Protein AF-A0A086ZH19-F1 (afdb_monomer_lite)

Structure (mmCIF, N/CA/C/O backbone):
data_AF-A0A086ZH19-F1
#
_entry.id   AF-A0A086ZH19-F1
#
loop_
_atom_site.group_PDB
_atom_site.id
_atom_site.type_symbol
_atom_site.label_atom_id
_atom_site.label_alt_id
_atom_site.label_comp_id
_atom_site.label_asym_id
_atom_site.label_entity_id
_atom_site.label_seq_id
_atom_site.pdbx_PDB_ins_code
_atom_site.Cartn_x
_atom_site.Cartn_y
_atom_site.Cartn_z
_atom_site.occupancy
_atom_site.B_iso_or_equiv
_atom_site.auth_seq_id
_atom_site.auth_comp_id
_atom_site.auth_asym_id
_atom_site.auth_atom_id
_atom_site.pdbx_PDB_model_num
ATOM 1 N N . MET A 1 1 ? -69.426 36.524 27.819 1.00 44.91 1 MET A N 1
ATOM 2 C CA . MET A 1 1 ? -69.058 35.151 28.207 1.00 44.91 1 MET A CA 1
ATOM 3 C C . MET A 1 1 ? -67.706 34.870 27.596 1.00 44.91 1 MET A C 1
ATOM 5 O O . MET A 1 1 ? -67.553 35.064 26.399 1.00 44.91 1 MET A O 1
ATOM 9 N N . ALA A 1 2 ? -66.722 34.612 28.449 1.00 39.16 2 ALA A N 1
ATOM 10 C CA . ALA A 1 2 ? -65.370 34.262 28.057 1.00 39.16 2 ALA A CA 1
ATOM 11 C C . ALA A 1 2 ? -65.294 32.741 27.938 1.00 39.16 2 ALA A C 1
ATOM 13 O O . ALA A 1 2 ? -65.734 32.064 28.863 1.00 39.16 2 ALA A O 1
ATOM 14 N N . ASP A 1 3 ? -64.690 32.244 26.866 1.00 53.06 3 ASP A N 1
ATOM 15 C CA . ASP A 1 3 ? -64.219 30.868 26.791 1.00 53.06 3 ASP A CA 1
ATOM 16 C C . ASP A 1 3 ? -62.721 30.917 26.497 1.00 53.06 3 ASP A C 1
ATOM 18 O O . ASP A 1 3 ? -62.257 31.438 25.482 1.00 53.06 3 ASP A O 1
ATOM 22 N N . ASN A 1 4 ? -61.976 30.476 27.500 1.00 40.59 4 ASN A N 1
ATOM 23 C CA . ASN A 1 4 ? -60.530 30.444 27.584 1.00 40.59 4 ASN A CA 1
ATOM 24 C C . ASN A 1 4 ? -60.081 28.995 27.323 1.00 40.59 4 ASN A C 1
ATOM 26 O O . ASN A 1 4 ? -60.776 28.077 27.741 1.00 40.59 4 ASN A O 1
ATOM 30 N N . VAL A 1 5 ? -58.884 28.848 26.740 1.00 49.16 5 VAL A N 1
ATOM 31 C CA . VAL A 1 5 ? -57.960 27.687 26.768 1.00 49.16 5 VAL A CA 1
ATOM 32 C C . VAL A 1 5 ? -58.397 26.345 26.143 1.00 49.16 5 VAL A C 1
ATOM 34 O O . VAL A 1 5 ? -59.319 25.690 26.594 1.00 49.16 5 VAL A O 1
ATOM 37 N N . GLU A 1 6 ? -57.636 25.852 25.156 1.00 51.56 6 GLU A N 1
ATOM 38 C CA . GLU A 1 6 ? -56.500 24.948 25.416 1.00 51.56 6 GLU A CA 1
ATOM 39 C C . GLU A 1 6 ? -55.657 24.683 24.153 1.00 51.56 6 GLU A C 1
ATOM 41 O O . GLU A 1 6 ? -56.144 24.440 23.049 1.00 51.56 6 GLU A O 1
ATOM 46 N N . PHE A 1 7 ? -54.345 24.765 24.358 1.00 49.81 7 PHE A N 1
ATOM 47 C CA . PHE A 1 7 ? -53.267 24.458 23.428 1.00 49.81 7 PHE A CA 1
ATOM 48 C C . PHE A 1 7 ? -53.229 22.939 23.191 1.00 49.81 7 PHE A C 1
ATOM 50 O O . PHE A 1 7 ? -53.078 22.173 24.138 1.00 49.81 7 PHE A O 1
ATOM 57 N N . SER A 1 8 ? -53.289 22.482 21.941 1.00 47.84 8 SER A N 1
ATOM 58 C CA . SER A 1 8 ? -52.924 21.100 21.600 1.00 47.84 8 SER A CA 1
ATOM 59 C C . SER A 1 8 ? -51.867 21.104 20.509 1.00 47.84 8 SER A C 1
ATOM 61 O O . SER A 1 8 ? -52.124 20.980 19.312 1.00 47.84 8 SER A O 1
ATOM 63 N N . GLN A 1 9 ? -50.638 21.282 20.979 1.00 52.69 9 GLN A N 1
ATOM 64 C CA . GLN A 1 9 ? -49.412 21.004 20.258 1.00 52.69 9 GLN A CA 1
ATOM 65 C C . GLN A 1 9 ? -49.382 19.500 19.949 1.00 52.69 9 GLN A C 1
ATOM 67 O O . GLN A 1 9 ? -49.108 18.674 20.818 1.00 52.69 9 GLN A O 1
ATOM 72 N N . LYS A 1 10 ? -49.698 19.119 18.707 1.00 50.66 10 LYS A N 1
ATOM 73 C CA . LYS A 1 10 ? -49.431 17.761 18.220 1.00 50.66 10 LYS A CA 1
ATOM 74 C C . LYS A 1 10 ? -47.917 17.587 18.123 1.00 50.66 10 LYS A C 1
ATOM 76 O O . LYS A 1 10 ? -47.289 18.062 17.182 1.00 50.66 10 LYS A O 1
ATOM 81 N N . ALA A 1 11 ? -47.351 16.915 19.119 1.00 47.34 11 ALA A N 1
ATOM 82 C CA . ALA A 1 11 ? -46.015 16.351 19.062 1.00 47.34 11 ALA A CA 1
ATOM 83 C C . ALA A 1 11 ? -45.901 15.443 17.826 1.00 47.34 11 ALA A C 1
ATOM 85 O O . ALA A 1 11 ? -46.639 14.466 17.687 1.00 47.34 11 ALA A O 1
ATOM 86 N N . GLN A 1 12 ? -44.994 15.787 16.914 1.00 59.56 12 GLN A N 1
ATOM 87 C CA . GLN A 1 12 ? -44.516 14.865 15.891 1.00 59.56 12 GLN A CA 1
ATOM 88 C C . GLN A 1 12 ? -43.500 13.915 16.539 1.00 59.56 12 GLN A C 1
ATOM 90 O O . GLN A 1 12 ? -42.652 14.372 17.310 1.00 59.56 12 GLN A O 1
ATOM 95 N N . PRO A 1 13 ? -43.588 12.601 16.277 1.00 46.41 13 PRO A N 1
ATOM 96 C CA . PRO A 1 13 ? -42.685 11.636 16.875 1.00 46.41 13 PRO A CA 1
ATOM 97 C C . PRO A 1 13 ? -41.267 11.833 16.342 1.00 46.41 13 PRO A C 1
ATOM 99 O O . PRO A 1 13 ? -41.057 12.073 15.154 1.00 46.41 13 PRO A O 1
ATOM 102 N N . ALA A 1 14 ? -40.305 11.687 17.251 1.00 57.81 14 ALA A N 1
ATOM 103 C CA . ALA A 1 14 ? -38.893 11.539 16.961 1.00 57.81 14 ALA A CA 1
ATOM 104 C C . ALA A 1 14 ? -38.679 10.362 15.996 1.00 57.81 14 ALA A C 1
ATOM 106 O O . ALA A 1 14 ? -38.540 9.209 16.406 1.00 57.81 14 ALA A O 1
ATOM 107 N N . SER A 1 15 ? -38.645 10.649 14.698 1.00 59.12 15 SER A N 1
ATOM 108 C CA . SER A 1 15 ? -37.995 9.787 13.723 1.00 59.12 15 SER A CA 1
ATOM 109 C C . SER A 1 15 ? -36.499 9.874 13.992 1.00 59.12 15 SER A C 1
ATOM 111 O O . SER A 1 15 ? -35.836 10.828 13.591 1.00 59.12 15 SER A O 1
ATOM 113 N N . ALA A 1 16 ? -36.043 8.908 14.789 1.00 54.09 16 ALA A N 1
ATOM 114 C CA . ALA A 1 16 ? -34.686 8.415 14.925 1.00 54.09 16 ALA A CA 1
ATOM 115 C C . ALA A 1 16 ? -33.666 9.129 14.026 1.00 54.09 16 ALA A C 1
ATOM 117 O O . ALA A 1 16 ? -33.623 8.915 12.813 1.00 54.09 16 ALA A O 1
ATOM 118 N N . GLN A 1 17 ? -32.791 9.918 14.652 1.00 53.06 17 GLN A N 1
ATOM 119 C CA . GLN A 1 17 ? -31.447 10.110 14.128 1.00 53.06 17 GLN A CA 1
ATOM 120 C C . GLN A 1 17 ? -30.819 8.717 14.040 1.00 53.06 17 GLN A C 1
ATOM 122 O O . GLN A 1 17 ? -30.304 8.186 15.022 1.00 53.06 17 GLN A O 1
ATOM 127 N N . ALA A 1 18 ? -30.918 8.091 12.868 1.00 47.66 18 ALA A N 1
ATOM 128 C CA . ALA A 1 18 ? -29.972 7.068 12.481 1.00 47.66 18 ALA A CA 1
ATOM 129 C C . ALA A 1 18 ? -28.615 7.768 12.504 1.00 47.66 18 ALA A C 1
ATOM 131 O O . ALA A 1 18 ? -28.337 8.612 11.652 1.00 47.66 18 ALA A O 1
ATOM 132 N N . GLY A 1 19 ? -27.836 7.508 13.556 1.00 41.09 19 GLY A N 1
ATOM 133 C CA . GLY A 1 19 ? -26.476 7.997 13.657 1.00 41.09 19 GLY A CA 1
ATOM 134 C C . GLY A 1 19 ? -25.767 7.661 12.356 1.00 41.09 19 GLY A C 1
ATOM 135 O O . GLY A 1 19 ? -25.677 6.494 11.974 1.00 41.09 19 GLY A O 1
ATOM 136 N N . SER A 1 20 ? -25.305 8.689 11.654 1.00 47.56 20 SER A N 1
ATOM 137 C CA . SER A 1 20 ? -24.277 8.530 10.645 1.00 47.56 20 SER A CA 1
ATOM 138 C C . SER A 1 20 ? -23.116 7.832 11.345 1.00 47.56 20 SER A C 1
ATOM 140 O O . SER A 1 20 ? -22.430 8.455 12.153 1.00 47.56 20 SER A O 1
ATOM 142 N N . ALA A 1 21 ? -22.936 6.531 11.119 1.00 48.62 21 ALA A N 1
ATOM 143 C CA . ALA A 1 21 ? -21.685 5.871 11.449 1.00 48.62 21 ALA A CA 1
ATOM 144 C C . ALA A 1 21 ? -20.634 6.575 10.591 1.00 48.62 21 ALA A C 1
ATOM 146 O O . ALA A 1 21 ? -20.546 6.332 9.389 1.00 48.62 21 ALA A O 1
ATOM 147 N N . SER A 1 22 ? -19.974 7.572 11.173 1.00 45.41 22 SER A N 1
ATOM 148 C CA . SER A 1 22 ? -19.115 8.484 10.445 1.00 45.41 22 SER A CA 1
ATOM 149 C C . SER A 1 22 ? -18.034 7.667 9.750 1.00 45.41 22 SER A C 1
ATOM 151 O O . SER A 1 22 ? -17.259 6.962 10.396 1.00 45.41 22 SER A O 1
ATOM 153 N N . SER A 1 23 ? -17.964 7.783 8.427 1.00 54.50 23 SER A N 1
ATOM 154 C CA . SER A 1 23 ? -16.869 7.271 7.598 1.00 54.50 23 SER A CA 1
ATOM 155 C C . SER A 1 23 ? -15.484 7.788 8.038 1.00 54.50 23 SER A C 1
ATOM 157 O O . SER A 1 23 ? -14.476 7.331 7.518 1.00 54.50 23 SER A O 1
ATOM 159 N N . ASP A 1 24 ? -15.443 8.715 9.001 1.00 61.12 24 ASP A N 1
ATOM 160 C CA . ASP A 1 24 ? -14.282 9.270 9.711 1.00 61.12 24 ASP A CA 1
ATOM 161 C C . ASP A 1 24 ? -13.335 8.227 10.320 1.00 61.12 24 ASP A C 1
ATOM 163 O O . ASP A 1 24 ? -12.164 8.515 10.539 1.00 61.12 24 ASP A O 1
ATOM 167 N N . GLY A 1 25 ? -13.824 7.018 10.614 1.00 83.94 25 GLY A N 1
ATOM 168 C CA . GLY A 1 25 ? -13.033 5.970 11.268 1.00 83.94 25 GLY A CA 1
ATOM 169 C C . GLY A 1 25 ? -12.429 4.922 10.334 1.00 83.94 25 GLY A C 1
ATOM 170 O O . GLY A 1 25 ? -11.887 3.936 10.830 1.00 83.94 25 GLY A O 1
ATOM 171 N N . LEU A 1 26 ? -12.567 5.062 9.012 1.00 94.31 26 LEU A N 1
ATOM 172 C CA . LEU A 1 26 ? -12.151 4.042 8.045 1.00 94.31 26 LEU A CA 1
ATOM 173 C C . LEU A 1 26 ? -11.357 4.643 6.893 1.00 94.31 26 LEU A C 1
ATOM 175 O O . LEU A 1 26 ? -11.618 5.756 6.450 1.00 94.31 26 LEU A O 1
ATOM 179 N N . LEU A 1 27 ? -10.436 3.848 6.362 1.00 97.00 27 LEU A N 1
ATOM 180 C CA . LEU A 1 27 ? -9.667 4.173 5.173 1.00 97.00 27 LEU A CA 1
ATOM 181 C C . LEU A 1 27 ? -10.359 3.640 3.921 1.00 97.00 27 LEU A C 1
ATOM 183 O O . LEU A 1 27 ? -10.833 2.504 3.901 1.00 97.00 27 LEU A O 1
ATOM 187 N N . ASP A 1 28 ? -10.381 4.443 2.866 1.00 97.56 28 ASP A N 1
ATOM 188 C CA . ASP A 1 28 ? -10.620 4.012 1.493 1.00 97.56 28 ASP A CA 1
ATOM 189 C C . ASP A 1 28 ? -9.267 3.748 0.838 1.00 97.56 28 ASP A C 1
ATOM 191 O O . ASP A 1 28 ? -8.514 4.682 0.573 1.00 97.56 28 ASP A O 1
ATOM 195 N N . VAL A 1 29 ? -8.911 2.482 0.663 1.00 98.19 29 VAL A N 1
ATOM 196 C CA . VAL A 1 29 ? -7.563 2.105 0.246 1.00 98.19 29 VAL A CA 1
ATOM 197 C C . VAL A 1 29 ? -7.611 1.513 -1.156 1.00 98.19 29 VAL A C 1
ATOM 199 O O . VAL A 1 29 ? -8.381 0.592 -1.429 1.00 98.19 29 VAL A O 1
ATOM 202 N N . ASN A 1 30 ? -6.761 2.036 -2.031 1.00 98.00 30 ASN A N 1
ATOM 203 C CA . ASN A 1 30 ? -6.574 1.577 -3.397 1.00 98.00 30 ASN A CA 1
ATOM 204 C C . ASN A 1 30 ? -5.103 1.220 -3.619 1.00 98.00 30 ASN A C 1
ATOM 206 O O . ASN A 1 30 ? -4.227 2.061 -3.424 1.00 98.00 30 ASN A O 1
ATOM 210 N N . VAL A 1 31 ? -4.833 -0.012 -4.033 1.00 97.94 31 VAL A N 1
ATOM 211 C CA . VAL A 1 31 ? -3.497 -0.498 -4.376 1.00 97.94 31 VAL A CA 1
ATOM 212 C C . VAL A 1 31 ? -3.479 -0.856 -5.853 1.00 97.94 31 VAL A C 1
ATOM 214 O O . VAL A 1 31 ? -4.224 -1.730 -6.305 1.00 97.94 31 VAL A O 1
ATOM 217 N N . VAL A 1 32 ? -2.610 -0.193 -6.605 1.00 97.94 32 VAL A N 1
ATOM 218 C CA . VAL A 1 32 ? -2.486 -0.347 -8.054 1.00 97.94 32 VAL A CA 1
ATOM 219 C C . VAL A 1 32 ? -1.035 -0.596 -8.438 1.00 97.94 32 VAL A C 1
ATOM 221 O O . VAL A 1 32 ? -0.128 0.048 -7.914 1.00 97.94 32 VAL A O 1
ATOM 224 N N . ALA A 1 33 ? -0.828 -1.536 -9.352 1.00 97.81 33 ALA A N 1
ATOM 225 C CA . ALA A 1 33 ? 0.423 -1.699 -10.073 1.00 97.81 33 ALA A CA 1
ATOM 226 C C . ALA A 1 33 ? 0.317 -1.024 -11.451 1.00 97.81 33 ALA A C 1
ATOM 228 O O . ALA A 1 33 ? -0.788 -0.725 -11.918 1.00 97.81 33 ALA A O 1
ATOM 229 N N . ALA A 1 34 ? 1.451 -0.797 -12.113 1.00 96.12 34 ALA A N 1
ATOM 230 C CA . ALA A 1 34 ? 1.489 -0.168 -13.433 1.00 96.12 34 ALA A CA 1
ATOM 231 C C . ALA A 1 34 ? 0.711 -0.960 -14.504 1.00 96.12 34 ALA A C 1
ATOM 233 O O . ALA A 1 34 ? 0.179 -0.377 -15.449 1.00 96.12 34 ALA A O 1
ATOM 234 N N . ASP A 1 35 ? 0.629 -2.282 -14.357 1.00 95.75 35 ASP A N 1
ATOM 235 C CA . ASP A 1 35 ? -0.038 -3.191 -15.289 1.00 95.75 35 ASP A CA 1
ATOM 236 C C . ASP A 1 35 ? -1.502 -3.489 -14.923 1.00 95.75 35 ASP A C 1
ATOM 238 O O . ASP A 1 35 ? -2.312 -3.762 -15.813 1.00 95.75 35 ASP A O 1
ATOM 242 N N . ARG A 1 36 ? -1.861 -3.457 -13.631 1.00 96.31 36 ARG A N 1
ATOM 243 C CA . ARG A 1 36 ? -3.205 -3.816 -13.148 1.00 96.31 36 ARG A CA 1
ATOM 244 C C . ARG A 1 36 ? -3.530 -3.262 -11.753 1.00 96.31 36 ARG A C 1
ATOM 246 O O . ARG A 1 36 ? -2.636 -3.085 -10.926 1.00 96.31 36 ARG A O 1
ATOM 253 N N . PRO A 1 37 ? -4.820 -3.083 -11.416 1.00 97.06 37 PRO A N 1
ATO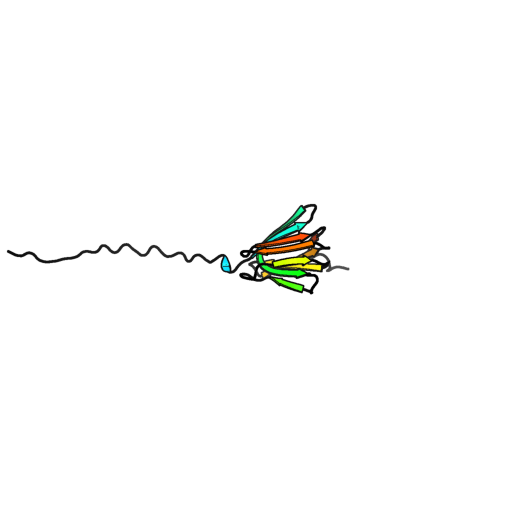M 254 C CA . PRO A 1 37 ? -5.220 -2.913 -10.022 1.00 97.06 37 PRO A CA 1
ATOM 255 C C . PRO A 1 37 ? -4.909 -4.186 -9.220 1.00 97.06 37 PRO A C 1
ATOM 257 O O . PRO A 1 37 ? -5.183 -5.294 -9.684 1.00 97.06 37 PRO A O 1
ATOM 260 N N . LEU A 1 38 ? -4.352 -4.030 -8.016 1.00 96.31 38 LEU A N 1
ATOM 261 C CA . LEU A 1 38 ? -4.053 -5.149 -7.117 1.00 96.31 38 LEU A CA 1
ATOM 262 C C . LEU A 1 38 ? -5.185 -5.372 -6.122 1.00 96.31 38 LEU A C 1
ATOM 264 O O . LEU A 1 38 ? -5.613 -6.506 -5.922 1.00 96.31 38 LEU A O 1
ATOM 268 N N . TRP A 1 39 ? -5.679 -4.301 -5.499 1.00 96.81 39 TRP A N 1
ATOM 269 C CA . TRP A 1 39 ? -6.739 -4.400 -4.503 1.00 96.81 39 TRP A CA 1
ATOM 270 C C . TRP A 1 39 ? -7.401 -3.048 -4.234 1.00 96.81 39 TRP A C 1
ATOM 272 O O . TRP A 1 39 ? -6.758 -2.006 -4.302 1.00 96.81 39 TRP A O 1
ATOM 282 N N . HIS A 1 40 ? -8.681 -3.068 -3.874 1.00 96.88 40 HIS A N 1
ATOM 283 C CA . HIS A 1 40 ? -9.418 -1.889 -3.431 1.00 96.88 40 HIS A CA 1
ATOM 284 C C . HIS A 1 40 ? -10.437 -2.280 -2.359 1.00 96.88 40 HIS A C 1
ATOM 286 O O . HIS A 1 40 ? -11.147 -3.280 -2.511 1.00 96.88 40 HIS A O 1
ATOM 292 N N . GLY A 1 41 ? -10.569 -1.463 -1.316 1.00 96.38 41 GLY A N 1
ATOM 293 C CA . GLY A 1 41 ? -11.580 -1.682 -0.291 1.00 96.38 41 GLY A CA 1
ATOM 294 C C . GLY A 1 41 ? -11.481 -0.749 0.907 1.00 96.38 41 GLY A C 1
ATOM 295 O O . GLY A 1 41 ? -10.680 0.186 0.954 1.00 96.38 41 GLY A O 1
ATOM 296 N N . LYS A 1 42 ? -12.327 -1.023 1.904 1.00 96.88 42 LYS A N 1
ATOM 297 C CA . LYS A 1 42 ? -12.295 -0.332 3.195 1.00 96.88 42 LYS A CA 1
ATOM 298 C C . LYS A 1 42 ? -11.337 -1.030 4.154 1.00 96.88 42 LYS A C 1
ATOM 300 O O . LYS A 1 42 ? -11.372 -2.252 4.280 1.00 96.88 42 LYS A O 1
ATOM 305 N N . ALA A 1 43 ? -10.535 -0.251 4.868 1.00 96.94 43 ALA A N 1
ATOM 306 C CA . ALA A 1 43 ? -9.563 -0.758 5.831 1.00 96.94 43 ALA A CA 1
ATOM 307 C C . ALA A 1 43 ? -9.599 0.032 7.143 1.00 96.94 43 ALA A C 1
ATOM 309 O O . ALA A 1 43 ? -9.998 1.194 7.180 1.00 96.94 43 ALA A O 1
ATOM 310 N N . ARG A 1 44 ? -9.161 -0.601 8.231 1.00 96.50 44 ARG A N 1
ATOM 311 C CA . ARG A 1 44 ? -8.942 0.062 9.526 1.00 96.50 44 ARG A CA 1
ATOM 312 C C . ARG A 1 44 ? -7.596 0.771 9.573 1.00 96.50 44 ARG A C 1
ATOM 314 O O . ARG A 1 44 ? -7.461 1.794 10.232 1.00 96.50 44 ARG A O 1
ATOM 321 N N . SER A 1 45 ? -6.601 0.199 8.909 1.00 96.75 45 SER A N 1
ATOM 322 C CA . SER A 1 45 ? -5.258 0.754 8.823 1.00 96.75 45 SER A CA 1
ATOM 323 C C . SER A 1 45 ? -4.505 0.160 7.642 1.00 96.75 45 SER A C 1
ATOM 325 O O . SER A 1 45 ? -4.861 -0.901 7.116 1.00 96.75 45 SER A O 1
ATOM 327 N N . ALA A 1 46 ? -3.439 0.842 7.246 1.00 97.69 46 ALA A N 1
ATOM 328 C CA . ALA A 1 46 ? -2.468 0.329 6.297 1.00 97.69 46 ALA A CA 1
ATOM 329 C C . ALA A 1 46 ? -1.049 0.562 6.819 1.00 97.69 46 ALA A C 1
ATOM 331 O O . ALA A 1 46 ? -0.802 1.436 7.644 1.00 97.69 46 ALA A O 1
ATOM 332 N N . THR A 1 47 ? -0.098 -0.228 6.354 1.00 97.81 47 THR A N 1
ATOM 333 C CA . THR A 1 47 ? 1.330 -0.041 6.602 1.00 97.81 47 THR A CA 1
ATOM 334 C C . THR A 1 47 ? 2.043 -0.073 5.266 1.00 97.81 47 THR A C 1
ATOM 336 O O . THR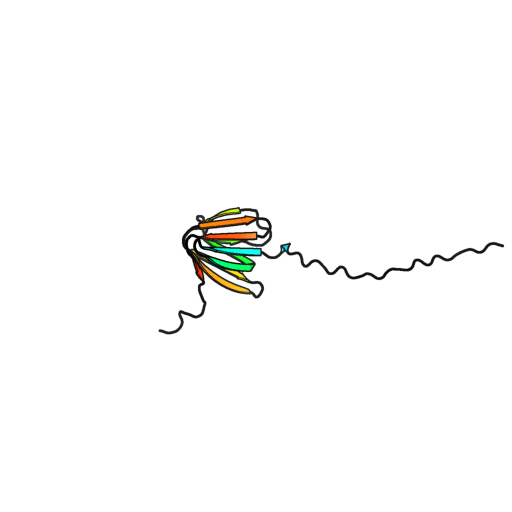 A 1 47 ? 1.840 -1.012 4.496 1.00 97.81 47 THR A O 1
ATOM 339 N N . ILE A 1 48 ? 2.849 0.949 4.993 1.00 97.69 48 ILE A N 1
ATOM 340 C CA . ILE A 1 48 ? 3.559 1.141 3.728 1.00 97.69 48 ILE A CA 1
ATOM 341 C C . ILE A 1 48 ? 5.080 1.196 3.963 1.00 97.69 48 ILE A C 1
ATOM 343 O O . ILE A 1 48 ? 5.516 1.707 5.000 1.00 97.69 48 ILE A O 1
ATOM 347 N N . PRO A 1 49 ? 5.899 0.682 3.030 1.00 97.44 49 PRO A N 1
ATOM 348 C CA . PRO A 1 49 ? 7.355 0.766 3.102 1.00 97.44 49 PRO A CA 1
ATOM 349 C C . PRO A 1 49 ? 7.836 2.114 2.542 1.00 97.44 49 PRO A C 1
ATOM 351 O O . PRO A 1 49 ? 8.203 2.208 1.376 1.00 97.44 49 PRO A O 1
ATOM 354 N N . ALA A 1 50 ? 7.793 3.181 3.342 1.00 95.69 50 ALA A N 1
ATOM 355 C CA . ALA A 1 50 ? 8.344 4.470 2.922 1.00 95.69 50 ALA A CA 1
ATOM 356 C C . ALA A 1 50 ? 9.884 4.448 2.964 1.00 95.69 50 ALA A C 1
ATOM 358 O O . ALA A 1 50 ? 10.480 3.671 3.710 1.00 95.69 50 ALA A O 1
ATOM 359 N N . THR A 1 51 ? 10.536 5.346 2.223 1.00 91.56 51 THR A N 1
ATOM 360 C CA . THR A 1 51 ? 12.012 5.491 2.215 1.00 91.56 51 THR A CA 1
ATOM 361 C C . THR A 1 51 ? 12.616 5.832 3.583 1.00 91.56 51 THR A C 1
ATOM 363 O O . THR A 1 51 ? 13.784 5.562 3.842 1.00 91.56 51 THR A O 1
ATOM 366 N N . SER A 1 52 ? 11.832 6.413 4.494 1.00 86.44 52 SER A N 1
ATOM 367 C CA . SER A 1 52 ? 12.233 6.675 5.883 1.00 86.44 52 SER A CA 1
ATOM 368 C C . SER A 1 52 ? 11.996 5.490 6.832 1.00 86.44 52 SER A C 1
ATOM 370 O O . SER A 1 52 ? 12.295 5.592 8.024 1.00 86.44 52 SER A O 1
ATOM 372 N N . GLY A 1 53 ? 11.462 4.375 6.325 1.00 91.06 53 GLY A N 1
ATOM 373 C CA . GLY A 1 53 ? 11.077 3.188 7.082 1.00 91.06 53 GLY A CA 1
ATOM 374 C C . GLY A 1 53 ? 9.586 2.848 6.964 1.00 91.06 53 GLY A C 1
ATOM 375 O O . GLY A 1 53 ? 8.819 3.466 6.227 1.00 91.06 53 GLY A O 1
ATOM 376 N N . GLY A 1 54 ? 9.151 1.830 7.711 1.00 93.19 54 GLY A N 1
ATOM 377 C CA . GLY A 1 54 ? 7.747 1.416 7.731 1.00 93.19 54 GLY A CA 1
ATOM 378 C C . GLY A 1 54 ? 6.842 2.490 8.340 1.00 93.19 54 GLY A C 1
ATOM 379 O O . GLY A 1 54 ? 7.034 2.877 9.492 1.00 93.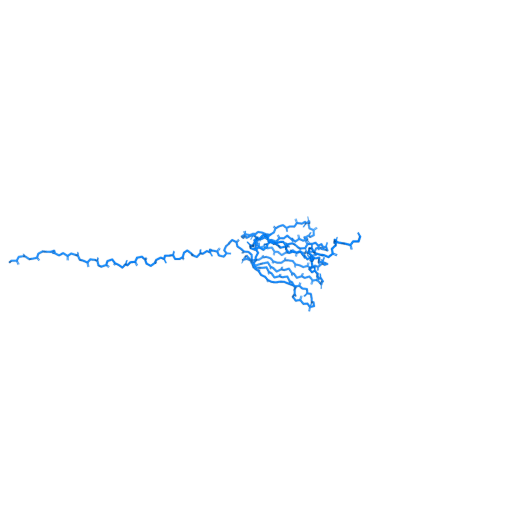19 54 GLY A O 1
ATOM 380 N N . MET A 1 55 ? 5.834 2.933 7.590 1.00 95.56 55 MET A N 1
ATOM 381 C CA . MET A 1 55 ? 4.881 3.962 8.011 1.00 95.56 55 MET A CA 1
ATOM 382 C C . MET A 1 55 ? 3.477 3.373 8.145 1.00 95.56 55 MET A C 1
ATOM 384 O O . MET A 1 55 ? 2.965 2.745 7.219 1.00 95.56 55 MET A O 1
ATOM 388 N N . GLY A 1 56 ? 2.852 3.574 9.305 1.00 95.81 56 GLY A N 1
ATOM 389 C CA . GLY A 1 56 ? 1.462 3.197 9.555 1.00 95.81 56 GLY A CA 1
ATOM 390 C C . GLY A 1 56 ? 0.512 4.346 9.233 1.00 95.81 56 GLY A C 1
ATOM 391 O O . GLY A 1 56 ? 0.676 5.438 9.763 1.00 95.81 56 GLY A O 1
ATOM 392 N N . ILE A 1 57 ? -0.496 4.084 8.405 1.00 96.50 57 ILE A N 1
ATOM 393 C CA . ILE A 1 57 ? -1.556 5.029 8.054 1.00 96.50 57 ILE A CA 1
ATOM 394 C C . ILE A 1 57 ? -2.835 4.625 8.782 1.00 96.50 57 ILE A C 1
ATOM 396 O O . ILE A 1 57 ? -3.304 3.486 8.674 1.00 96.50 57 ILE A O 1
ATOM 400 N N . LEU A 1 58 ? -3.382 5.579 9.529 1.00 96.75 58 LEU A N 1
ATOM 401 C CA . LEU A 1 58 ? -4.631 5.472 10.275 1.00 96.75 58 LEU A CA 1
ATOM 402 C C . LEU A 1 58 ? -5.654 6.481 9.732 1.00 96.75 58 LEU A C 1
ATOM 404 O O . LEU A 1 58 ? -5.274 7.423 9.034 1.00 96.75 58 LEU A O 1
ATOM 408 N N . PRO A 1 59 ? -6.947 6.303 10.038 1.00 95.75 59 PRO A N 1
ATOM 409 C CA . PRO A 1 59 ? -7.952 7.317 9.758 1.00 95.75 59 PRO A CA 1
ATOM 410 C C . PRO A 1 59 ? -7.580 8.658 10.395 1.00 95.75 59 PRO A C 1
ATOM 412 O O . PRO A 1 59 ? -6.987 8.706 11.474 1.00 95.75 59 PRO A O 1
ATOM 415 N N . GLN A 1 60 ? -7.940 9.739 9.713 1.00 93.62 60 GLN A N 1
ATOM 416 C CA . GLN A 1 60 ? -7.689 11.126 10.089 1.00 93.62 60 GLN A CA 1
ATOM 417 C C . GLN A 1 60 ? -6.202 11.506 10.201 1.00 93.62 60 GLN A C 1
ATOM 419 O O . GLN A 1 60 ? -5.849 12.467 10.885 1.00 93.62 60 GLN A O 1
ATOM 424 N N . HIS A 1 61 ? -5.321 10.770 9.522 1.00 92.94 61 HIS A N 1
ATOM 425 C CA . HIS A 1 61 ? -3.919 11.153 9.394 1.00 92.94 61 HIS A CA 1
ATOM 426 C C . HIS A 1 61 ? -3.778 12.467 8.602 1.00 92.94 61 HIS A C 1
ATOM 428 O O . HIS A 1 61 ? -4.630 12.816 7.782 1.00 92.94 61 HIS A O 1
ATOM 434 N N . GLU A 1 62 ? -2.694 13.204 8.835 1.00 94.44 62 GLU A N 1
ATOM 435 C CA . GLU A 1 62 ? -2.358 14.356 7.996 1.00 94.44 62 GLU A CA 1
ATOM 436 C C . GLU A 1 62 ? -2.170 13.925 6.527 1.00 94.44 62 GLU A C 1
ATOM 438 O O . GLU A 1 62 ? -1.701 12.804 6.284 1.00 94.44 62 GLU A O 1
ATOM 443 N N . PRO A 1 63 ? -2.538 14.766 5.541 1.00 96.50 63 PRO A N 1
ATOM 444 C CA . PRO A 1 63 ? -2.296 14.452 4.142 1.00 96.50 63 PRO A CA 1
ATOM 445 C C . PRO A 1 63 ? -0.809 14.242 3.868 1.00 96.50 63 PRO A C 1
ATOM 447 O O . PRO A 1 63 ? 0.028 15.044 4.285 1.00 96.50 63 PRO A O 1
ATOM 450 N N . ILE A 1 64 ? -0.484 13.178 3.139 1.00 96.38 64 ILE A N 1
ATOM 451 C CA . ILE A 1 64 ? 0.899 12.835 2.805 1.00 96.38 64 ILE A CA 1
ATOM 452 C C . ILE A 1 64 ? 1.038 12.441 1.339 1.00 96.38 64 ILE A C 1
ATOM 454 O O . ILE A 1 64 ? 0.142 11.850 0.738 1.00 96.38 64 ILE A O 1
ATOM 458 N N . LEU A 1 65 ? 2.215 12.720 0.788 1.00 97.12 65 LEU A N 1
ATOM 459 C CA . LEU A 1 65 ? 2.709 12.142 -0.453 1.00 97.12 65 LEU A CA 1
ATOM 460 C C . LEU A 1 65 ? 4.132 11.661 -0.189 1.00 97.12 65 LEU A C 1
ATOM 462 O O . LEU A 1 65 ? 4.989 12.455 0.196 1.00 97.12 65 LEU A O 1
ATOM 466 N N . THR A 1 66 ? 4.378 10.368 -0.365 1.00 96.69 66 THR A N 1
ATOM 467 C CA . THR A 1 66 ? 5.680 9.763 -0.079 1.00 96.69 66 THR A CA 1
ATOM 468 C C . THR A 1 66 ? 6.087 8.767 -1.154 1.00 96.69 66 THR A C 1
ATOM 470 O O . THR A 1 66 ? 5.241 8.193 -1.842 1.00 96.69 66 THR A O 1
ATOM 473 N N . VAL A 1 67 ? 7.395 8.569 -1.284 1.00 97.44 67 VAL A N 1
ATOM 474 C CA . VAL A 1 67 ? 7.993 7.539 -2.135 1.00 97.44 67 VAL A CA 1
ATOM 475 C C . VAL A 1 67 ? 8.070 6.239 -1.342 1.00 97.44 67 VAL A C 1
ATOM 477 O O . VAL A 1 67 ? 8.358 6.242 -0.141 1.00 97.44 67 VAL A O 1
ATOM 480 N N . LEU A 1 68 ? 7.807 5.133 -2.023 1.00 97.50 68 LEU A N 1
ATOM 481 C CA . LEU A 1 68 ? 7.892 3.789 -1.478 1.00 97.50 68 LEU A CA 1
ATOM 482 C C . LEU A 1 68 ? 9.174 3.111 -1.944 1.00 97.50 68 LEU A C 1
ATOM 484 O O . LEU A 1 68 ? 9.562 3.232 -3.105 1.00 97.50 68 LEU A O 1
ATOM 488 N N . GLU A 1 69 ? 9.792 2.362 -1.041 1.00 96.38 69 GLU A N 1
ATOM 489 C CA . GLU A 1 69 ? 10.846 1.413 -1.379 1.00 96.38 69 GLU A CA 1
ATOM 490 C C . GLU A 1 69 ? 10.278 0.005 -1.508 1.00 96.38 69 GLU A C 1
ATOM 492 O O . GLU A 1 69 ? 9.189 -0.306 -1.014 1.00 96.38 69 GLU A O 1
ATOM 497 N N . LYS A 1 70 ? 11.081 -0.876 -2.108 1.00 97.06 70 LYS A N 1
ATOM 498 C CA . LYS A 1 70 ? 10.783 -2.301 -2.164 1.00 97.06 70 LYS A CA 1
ATOM 499 C C . LYS A 1 70 ? 10.503 -2.851 -0.773 1.00 97.06 70 LYS A C 1
ATOM 501 O O . LYS A 1 70 ? 11.356 -2.816 0.116 1.00 97.06 70 LYS A O 1
ATOM 506 N N . GLY A 1 71 ? 9.324 -3.431 -0.596 1.00 96.19 71 GLY A N 1
ATOM 507 C CA . GLY A 1 71 ? 8.908 -3.893 0.715 1.00 96.19 71 GLY A CA 1
ATOM 508 C C . GLY A 1 71 ? 7.509 -4.475 0.749 1.00 96.19 71 GLY A C 1
ATOM 509 O O . GLY A 1 71 ? 6.937 -4.877 -0.262 1.00 96.19 71 GLY A O 1
ATOM 510 N N . ARG A 1 72 ? 6.969 -4.559 1.965 1.00 97.19 72 ARG A N 1
ATOM 511 C CA . ARG A 1 72 ? 5.646 -5.123 2.216 1.00 97.19 72 ARG A CA 1
ATOM 512 C C . ARG A 1 72 ? 4.652 -4.017 2.527 1.00 97.19 72 ARG A C 1
ATOM 514 O O . ARG A 1 72 ? 4.801 -3.321 3.529 1.00 97.19 72 ARG A O 1
ATOM 521 N N . VAL A 1 73 ? 3.594 -3.938 1.733 1.00 97.69 73 VAL A N 1
ATOM 522 C CA . VAL A 1 73 ? 2.386 -3.186 2.076 1.00 97.69 73 VAL A CA 1
ATOM 523 C C . VAL A 1 73 ? 1.447 -4.125 2.819 1.00 97.69 73 VAL A C 1
ATOM 525 O O . VAL A 1 73 ? 1.192 -5.234 2.360 1.00 97.69 73 VAL A O 1
ATOM 528 N N . THR A 1 74 ? 0.949 -3.718 3.982 1.00 97.62 74 THR A N 1
ATOM 529 C CA . THR A 1 74 ? -0.013 -4.510 4.766 1.00 97.62 74 THR A CA 1
ATOM 530 C C . THR A 1 74 ? -1.276 -3.704 4.988 1.00 97.62 74 THR A C 1
ATOM 532 O O . THR A 1 74 ? -1.206 -2.549 5.391 1.00 97.62 74 THR A O 1
ATOM 535 N N . ILE A 1 75 ? -2.429 -4.314 4.764 1.00 97.62 75 ILE A N 1
ATOM 536 C CA . ILE A 1 75 ? -3.744 -3.713 4.948 1.00 97.62 75 ILE A CA 1
ATOM 537 C C . ILE A 1 75 ? -4.483 -4.528 5.998 1.00 97.62 75 ILE A C 1
ATOM 539 O O . ILE A 1 75 ? -4.528 -5.757 5.918 1.00 97.62 75 ILE A O 1
ATOM 543 N N . VAL A 1 76 ? -5.044 -3.845 6.992 1.00 96.88 76 VAL A N 1
ATOM 544 C CA . VAL A 1 76 ? -5.905 -4.462 8.002 1.00 96.88 76 VAL A CA 1
ATOM 545 C C . VAL A 1 76 ? -7.349 -4.149 7.643 1.00 96.88 76 VAL A C 1
ATOM 547 O O . VAL A 1 76 ? -7.790 -3.002 7.745 1.00 96.88 76 VAL A O 1
ATOM 550 N N . GLU A 1 77 ? -8.078 -5.169 7.209 1.00 95.06 77 GLU A N 1
ATOM 551 C CA . GLU A 1 77 ? -9.477 -5.069 6.803 1.00 95.06 77 GLU A CA 1
ATOM 552 C C . GLU A 1 77 ? -10.415 -4.872 8.009 1.00 95.06 77 GLU A C 1
ATOM 554 O O . GLU A 1 77 ? -10.019 -4.876 9.181 1.00 95.06 77 GLU A O 1
ATOM 559 N N . LEU A 1 78 ? -11.697 -4.654 7.716 1.00 93.88 78 LEU A N 1
ATOM 560 C CA . LEU A 1 78 ? -12.739 -4.359 8.704 1.00 93.88 78 LEU A CA 1
ATOM 561 C C . LEU A 1 78 ? -12.952 -5.476 9.728 1.00 93.88 78 LEU A C 1
ATOM 563 O O . LEU A 1 78 ? -13.327 -5.190 10.864 1.00 93.88 78 LEU A O 1
ATOM 567 N N . ASP A 1 79 ? -12.725 -6.719 9.332 1.00 92.06 79 ASP A N 1
ATOM 568 C CA . ASP A 1 79 ? -12.831 -7.935 10.140 1.00 92.06 79 ASP A CA 1
ATOM 569 C C . ASP A 1 79 ? -11.533 -8.258 10.907 1.00 92.06 79 ASP A C 1
ATOM 571 O O . ASP A 1 79 ? -11.506 -9.178 11.721 1.00 92.06 79 ASP A O 1
ATOM 575 N N . GLY A 1 80 ? -10.467 -7.478 10.691 1.00 91.06 80 GLY A N 1
ATOM 576 C CA . GLY A 1 80 ? -9.133 -7.730 11.233 1.00 91.06 80 GLY A CA 1
ATOM 577 C C . GLY A 1 80 ? -8.264 -8.641 10.364 1.00 91.06 80 GLY A C 1
ATOM 578 O O . GLY A 1 80 ? -7.104 -8.871 10.721 1.00 91.06 80 GLY A O 1
ATOM 579 N N . THR A 1 81 ? -8.776 -9.120 9.225 1.00 93.31 81 THR A N 1
ATOM 580 C CA . THR A 1 81 ? -7.997 -9.875 8.244 1.00 93.31 81 THR A CA 1
ATOM 581 C C . THR A 1 81 ? -6.856 -9.008 7.734 1.00 93.31 81 THR A C 1
ATOM 583 O O . THR A 1 81 ? -7.016 -7.823 7.434 1.00 93.31 81 THR A O 1
ATOM 586 N N . ARG A 1 82 ? -5.663 -9.601 7.680 1.00 95.06 82 ARG A N 1
ATOM 587 C CA . ARG A 1 82 ? -4.466 -8.934 7.175 1.00 95.06 82 ARG A CA 1
ATOM 588 C C . ARG A 1 82 ? -4.216 -9.382 5.755 1.00 95.06 82 ARG A C 1
ATOM 590 O O . ARG A 1 82 ? -3.916 -10.551 5.522 1.00 95.06 82 ARG A O 1
ATOM 597 N N . ARG A 1 83 ? -4.253 -8.428 4.839 1.00 95.50 83 ARG A N 1
ATOM 598 C CA . ARG A 1 83 ? -3.869 -8.625 3.450 1.00 95.50 83 ARG A CA 1
ATOM 599 C C . ARG A 1 83 ? -2.508 -7.991 3.228 1.00 95.50 83 ARG A C 1
ATOM 601 O O . ARG A 1 83 ? -2.276 -6.868 3.668 1.00 95.50 83 ARG A O 1
ATOM 608 N N . SER A 1 84 ? -1.578 -8.719 2.628 1.00 96.62 84 SER A N 1
ATOM 609 C CA . SER A 1 84 ? -0.209 -8.237 2.433 1.00 96.62 84 SER A CA 1
ATOM 610 C C . SER A 1 84 ? 0.163 -8.291 0.964 1.00 96.62 84 SER A C 1
ATOM 612 O O . SER A 1 84 ? -0.215 -9.229 0.276 1.00 96.62 84 SER A O 1
ATOM 614 N N . PHE A 1 85 ? 0.944 -7.322 0.509 1.00 97.06 85 PHE A N 1
ATOM 615 C CA . PHE A 1 85 ? 1.457 -7.246 -0.851 1.00 97.06 85 PHE A CA 1
ATOM 616 C C . PHE A 1 85 ? 2.968 -7.051 -0.787 1.00 97.06 85 PHE A C 1
ATOM 618 O O . PHE A 1 85 ? 3.438 -6.180 -0.050 1.00 97.06 85 PHE A O 1
ATOM 625 N N . MET A 1 86 ? 3.728 -7.850 -1.532 1.00 97.56 86 MET A N 1
ATOM 626 C CA . MET A 1 86 ? 5.110 -7.494 -1.849 1.00 97.56 86 MET A CA 1
ATOM 627 C C . MET A 1 86 ? 5.081 -6.531 -3.018 1.00 97.56 86 MET A C 1
ATOM 629 O O . MET A 1 86 ? 4.478 -6.842 -4.042 1.00 97.56 86 MET A O 1
ATOM 633 N N . VAL A 1 87 ? 5.718 -5.381 -2.855 1.00 96.81 87 VAL A N 1
ATOM 634 C CA . VAL A 1 87 ? 5.819 -4.351 -3.886 1.00 96.81 87 VAL A CA 1
ATOM 635 C C . VAL A 1 87 ? 7.283 -4.021 -4.135 1.00 96.81 87 VAL A C 1
ATOM 637 O O . VAL A 1 87 ? 8.109 -4.157 -3.227 1.00 96.81 87 VAL A O 1
ATOM 640 N N . ASP A 1 88 ? 7.602 -3.620 -5.363 1.00 95.25 88 ASP A N 1
ATOM 641 C CA . ASP A 1 88 ? 8.875 -2.967 -5.676 1.00 95.25 88 ASP A CA 1
ATOM 642 C C . ASP A 1 88 ? 8.796 -1.492 -5.220 1.00 95.25 88 ASP A C 1
ATOM 644 O O . ASP A 1 88 ? 8.381 -1.217 -4.095 1.00 95.25 88 ASP A O 1
ATOM 648 N N . ASP A 1 89 ? 9.191 -0.534 -6.045 1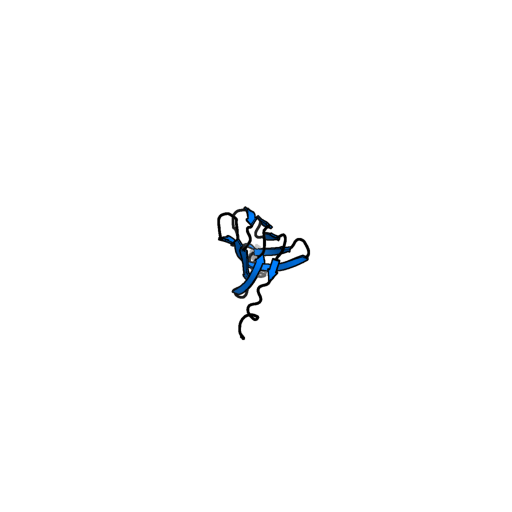.00 95.31 89 ASP A N 1
ATOM 649 C CA . ASP A 1 89 ? 9.111 0.894 -5.750 1.00 95.31 89 ASP A CA 1
ATOM 650 C C . ASP A 1 89 ? 7.812 1.544 -6.259 1.00 95.31 89 ASP A C 1
ATOM 652 O O . ASP A 1 89 ? 7.031 0.960 -7.022 1.00 95.31 89 ASP A O 1
ATOM 656 N N . GLY A 1 90 ? 7.550 2.762 -5.781 1.00 96.75 90 GLY A N 1
ATOM 657 C CA . GLY A 1 90 ? 6.360 3.517 -6.152 1.00 96.75 90 GLY A CA 1
ATOM 658 C C . GLY A 1 90 ? 6.107 4.740 -5.281 1.00 96.75 90 GLY A C 1
ATOM 659 O O . GLY A 1 90 ? 7.026 5.337 -4.722 1.00 96.75 90 GLY A O 1
ATOM 660 N N . PHE A 1 91 ? 4.835 5.106 -5.140 1.00 97.50 91 PHE A N 1
ATOM 661 C CA . PHE A 1 91 ? 4.381 6.250 -4.357 1.00 97.50 91 PHE A CA 1
ATOM 662 C C . PHE A 1 91 ? 3.120 5.903 -3.566 1.00 97.50 91 PHE A C 1
ATOM 664 O O . PHE A 1 91 ? 2.263 5.141 -4.018 1.00 97.50 91 PHE A O 1
ATOM 671 N N . ALA A 1 92 ? 2.977 6.513 -2.395 1.00 97.88 92 ALA A N 1
ATOM 672 C CA . ALA A 1 92 ? 1.732 6.514 -1.645 1.00 97.88 92 ALA A CA 1
ATOM 673 C C . ALA A 1 92 ? 1.245 7.945 -1.436 1.00 97.88 92 ALA A C 1
ATOM 675 O O . ALA A 1 92 ? 2.009 8.815 -1.013 1.00 97.88 92 ALA A O 1
ATOM 676 N N . SER A 1 93 ? -0.038 8.171 -1.695 1.00 98.06 93 SER A N 1
ATOM 677 C CA . SER A 1 93 ? -0.724 9.425 -1.397 1.00 98.06 93 SER A CA 1
ATOM 678 C C . SER A 1 93 ? -1.877 9.170 -0.442 1.00 98.06 93 SER A C 1
ATOM 680 O O . SER A 1 93 ? -2.676 8.258 -0.671 1.00 98.06 93 SER A O 1
ATOM 682 N N . PHE A 1 94 ? -2.001 10.002 0.580 1.00 97.88 94 PHE A N 1
ATOM 683 C CA . PHE A 1 94 ? -3.117 9.979 1.507 1.00 97.88 94 PHE A CA 1
ATOM 684 C C . PHE A 1 94 ? -3.749 11.361 1.604 1.00 97.88 94 PHE A C 1
ATOM 686 O O . PHE A 1 94 ? -3.048 12.332 1.873 1.00 97.88 94 PHE A O 1
ATOM 693 N N . ASP A 1 95 ? -5.063 11.437 1.417 1.00 96.88 95 ASP A N 1
ATOM 694 C CA . ASP A 1 95 ? -5.858 12.638 1.675 1.00 96.88 95 ASP A CA 1
ATOM 695 C C . ASP A 1 95 ? -7.302 12.247 1.992 1.00 96.88 95 ASP A C 1
ATOM 697 O O . ASP A 1 95 ? -7.825 11.298 1.408 1.00 96.88 95 ASP A O 1
ATOM 701 N N . SER A 1 96 ? -7.965 12.973 2.897 1.00 95.62 96 SER A N 1
ATOM 702 C CA . SER A 1 96 ? -9.398 12.791 3.180 1.00 95.62 96 SER A CA 1
ATOM 703 C C . SER A 1 96 ? -9.805 11.322 3.419 1.00 95.62 96 SER A C 1
ATOM 705 O O . SER A 1 96 ? -10.797 10.839 2.868 1.00 95.62 96 SER A O 1
ATOM 707 N N . ASN A 1 97 ? -9.011 10.585 4.209 1.00 96.38 97 ASN A N 1
ATOM 708 C CA . ASN A 1 97 ? -9.174 9.147 4.485 1.00 96.38 97 ASN A CA 1
ATOM 709 C C . ASN A 1 97 ? -9.073 8.221 3.266 1.00 96.38 97 ASN A C 1
ATOM 711 O O . ASN A 1 97 ? -9.463 7.055 3.336 1.00 96.38 97 ASN A O 1
ATOM 715 N N . ARG A 1 98 ? -8.503 8.702 2.164 1.00 97.38 98 ARG A N 1
ATOM 716 C CA .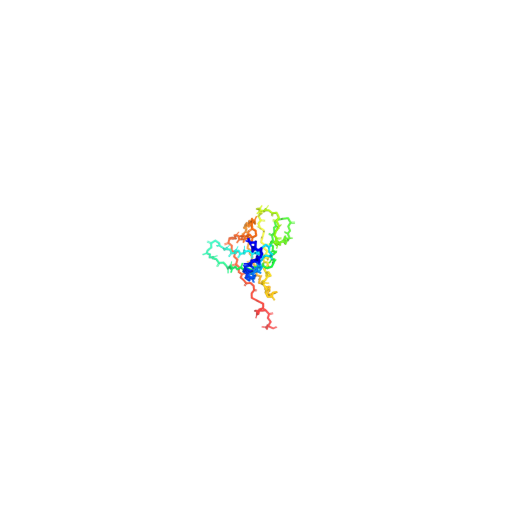 ARG A 1 98 ? -8.234 7.928 0.958 1.00 97.38 98 ARG A CA 1
ATOM 717 C C . ARG A 1 98 ? -6.744 7.692 0.806 1.00 97.38 98 ARG A C 1
ATOM 719 O O . ARG A 1 98 ? -5.988 8.630 0.581 1.00 97.38 98 ARG A O 1
ATOM 726 N N . LEU A 1 99 ? -6.337 6.433 0.889 1.00 98.12 99 LEU A N 1
ATOM 727 C CA . LEU A 1 99 ? -4.974 5.995 0.624 1.00 98.12 99 LEU A CA 1
ATOM 728 C C . LEU A 1 99 ? -4.899 5.410 -0.784 1.00 98.12 99 LEU A C 1
ATOM 730 O O . LEU A 1 99 ? -5.594 4.447 -1.095 1.00 98.12 99 LEU A O 1
ATOM 734 N N . THR A 1 100 ? -4.017 5.946 -1.616 1.00 98.25 100 THR A N 1
ATOM 735 C CA . THR A 1 100 ? -3.637 5.325 -2.888 1.00 98.25 100 THR A CA 1
ATOM 736 C C . THR A 1 100 ? -2.183 4.897 -2.809 1.00 98.25 100 THR A C 1
ATOM 738 O O . THR A 1 100 ? -1.323 5.700 -2.464 1.00 98.25 100 THR A O 1
ATOM 741 N N . VAL A 1 101 ? -1.924 3.634 -3.124 1.00 98.12 101 VAL A N 1
ATOM 742 C CA . VAL A 1 101 ? -0.598 3.026 -3.219 1.00 98.12 101 VAL A CA 1
ATOM 743 C C . VAL A 1 101 ? -0.401 2.638 -4.677 1.00 98.12 101 VAL A C 1
ATOM 745 O O . VAL A 1 101 ? -1.067 1.726 -5.163 1.00 98.12 101 VAL A O 1
ATOM 748 N N . ALA A 1 102 ? 0.471 3.353 -5.378 1.00 98.12 102 ALA A N 1
ATOM 749 C CA . ALA A 1 102 ? 0.789 3.112 -6.779 1.00 98.12 102 ALA A CA 1
ATOM 750 C C . ALA A 1 102 ? 2.226 2.607 -6.889 1.00 98.12 102 ALA A C 1
ATOM 752 O O . ALA A 1 102 ? 3.142 3.274 -6.416 1.00 98.12 102 ALA A O 1
ATOM 753 N N . VAL A 1 103 ? 2.420 1.434 -7.483 1.00 98.12 103 VAL A N 1
ATOM 754 C CA . VAL A 1 103 ? 3.726 0.763 -7.561 1.00 98.12 103 VAL A CA 1
ATOM 755 C C . VAL A 1 103 ? 4.018 0.289 -8.978 1.00 98.12 103 VAL A C 1
ATOM 757 O O . VAL A 1 103 ? 3.099 0.076 -9.766 1.00 98.12 103 VAL A O 1
ATOM 760 N N . GLU A 1 104 ? 5.290 0.091 -9.309 1.00 97.12 104 GLU A N 1
ATOM 761 C CA . GLU A 1 104 ? 5.675 -0.498 -10.600 1.00 97.12 104 GLU A CA 1
ATOM 762 C C . GLU A 1 104 ? 5.184 -1.947 -10.707 1.00 97.12 104 GLU A C 1
ATOM 764 O O . GLU A 1 104 ? 4.524 -2.334 -11.673 1.00 97.12 104 GLU A O 1
ATOM 769 N N . ARG A 1 105 ? 5.451 -2.751 -9.671 1.00 96.50 105 ARG A N 1
ATOM 770 C CA . ARG A 1 105 ? 5.020 -4.150 -9.566 1.00 96.50 105 ARG A CA 1
ATOM 771 C C . ARG A 1 105 ? 4.563 -4.468 -8.153 1.00 96.50 105 ARG A C 1
ATOM 773 O O . ARG A 1 105 ? 5.135 -3.972 -7.181 1.00 96.50 105 ARG A O 1
ATOM 780 N N . GLY A 1 106 ? 3.578 -5.354 -8.041 1.00 96.00 106 GLY A N 1
ATOM 781 C CA . GLY A 1 106 ? 3.195 -5.919 -6.757 1.00 96.00 106 GLY A CA 1
ATOM 782 C C . GLY A 1 106 ? 2.404 -7.219 -6.855 1.00 96.00 106 GLY A C 1
ATOM 783 O O . GLY A 1 106 ? 1.691 -7.473 -7.828 1.00 96.00 106 GLY A O 1
ATOM 784 N N . GLU A 1 107 ? 2.540 -8.044 -5.822 1.00 96.12 107 GLU A N 1
ATOM 785 C CA . GLU A 1 107 ? 1.917 -9.364 -5.714 1.00 96.12 107 GLU A CA 1
ATOM 786 C C . GLU A 1 107 ? 1.323 -9.567 -4.319 1.00 96.12 107 GLU A C 1
ATOM 788 O O . GLU A 1 107 ? 1.954 -9.252 -3.308 1.00 96.12 107 GLU A O 1
ATOM 793 N N . GLU A 1 108 ? 0.102 -10.101 -4.256 1.00 94.75 108 GLU A N 1
ATOM 794 C CA . GLU A 1 108 ? -0.547 -10.447 -2.991 1.00 94.75 108 GLU A CA 1
ATOM 795 C C . GLU A 1 108 ? 0.133 -11.668 -2.358 1.00 94.75 108 GLU A C 1
ATOM 797 O O . GLU A 1 108 ? 0.280 -12.730 -2.964 1.00 94.75 108 GLU A O 1
ATOM 802 N N . LEU A 1 109 ? 0.528 -11.518 -1.099 1.00 92.44 109 LEU A N 1
ATOM 803 C CA . LEU A 1 109 ? 1.052 -12.588 -0.269 1.00 92.44 109 LEU A CA 1
ATOM 804 C C . LEU A 1 109 ? -0.113 -13.372 0.334 1.00 92.44 109 LEU A C 1
ATOM 806 O O . LEU A 1 109 ? -0.651 -13.013 1.384 1.00 92.44 109 LEU A O 1
ATOM 810 N N . ASN A 1 110 ? -0.472 -14.478 -0.309 1.00 83.44 110 ASN A N 1
ATOM 811 C CA . ASN A 1 110 ? -1.450 -15.411 0.235 1.00 83.44 110 ASN A CA 1
ATOM 812 C C . ASN A 1 110 ? -0.846 -16.168 1.427 1.00 83.44 110 ASN A C 1
ATOM 814 O O . ASN A 1 110 ? 0.175 -16.843 1.292 1.00 83.44 110 ASN A O 1
ATOM 818 N N . ALA A 1 111 ? -1.504 -16.117 2.588 1.00 65.12 111 ALA A N 1
ATOM 819 C CA . ALA A 1 111 ? -1.051 -16.751 3.833 1.00 65.12 111 ALA A CA 1
ATOM 820 C C . ALA A 1 111 ? -1.054 -18.303 3.815 1.00 65.12 111 ALA A C 1
ATOM 822 O O . ALA A 1 111 ? -0.973 -18.931 4.866 1.00 65.12 111 ALA A O 1
ATOM 823 N N . SER A 1 112 ? -1.148 -18.942 2.644 1.00 57.09 112 SER A N 1
ATOM 824 C CA . SER A 1 112 ? -1.429 -20.379 2.495 1.00 57.09 112 SER A CA 1
ATOM 825 C C . SER A 1 112 ? -0.441 -21.146 1.609 1.00 57.09 112 SER A C 1
ATOM 827 O O . SER A 1 112 ? -0.671 -22.325 1.371 1.00 57.09 112 SER A O 1
ATOM 829 N N . GLN A 1 113 ? 0.632 -20.529 1.099 1.00 52.38 113 GLN A N 1
ATOM 830 C CA . GLN A 1 113 ? 1.502 -21.188 0.104 1.00 52.38 113 GLN A CA 1
ATOM 831 C C . GLN A 1 113 ? 2.869 -21.682 0.609 1.00 52.38 113 GLN A C 1
ATOM 833 O O . GLN A 1 113 ? 3.577 -22.317 -0.159 1.00 52.38 113 GLN A O 1
ATOM 838 N N . ASN A 1 114 ? 3.220 -21.495 1.889 1.00 44.84 114 ASN A N 1
ATOM 839 C CA . ASN A 1 114 ? 4.547 -21.869 2.421 1.00 44.84 114 ASN A CA 1
ATOM 840 C C . ASN A 1 114 ? 4.506 -22.882 3.581 1.00 44.84 114 ASN A C 1
ATOM 842 O O . ASN A 1 114 ? 5.342 -22.833 4.479 1.00 44.84 114 ASN A O 1
ATOM 846 N N . ALA A 1 115 ? 3.525 -23.784 3.606 1.00 51.34 115 ALA A N 1
ATOM 847 C CA . ALA A 1 115 ? 3.449 -24.838 4.617 1.00 51.34 115 ALA A CA 1
ATOM 848 C C . ALA A 1 115 ? 3.243 -26.201 3.954 1.00 51.34 115 ALA A C 1
ATOM 850 O O . ALA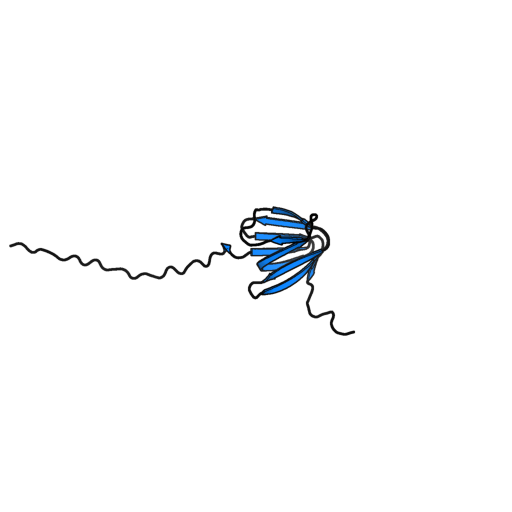 A 1 115 ? 2.146 -26.740 4.043 1.00 51.34 115 ALA A O 1
ATOM 851 N N . SER A 1 116 ? 4.258 -26.717 3.250 1.00 48.69 116 SER A N 1
ATOM 852 C CA . SER A 1 116 ? 4.510 -28.152 3.003 1.00 48.69 116 SER A CA 1
ATOM 853 C C . SER A 1 116 ? 5.734 -28.316 2.090 1.00 48.69 116 SER A C 1
ATOM 855 O O . SER A 1 116 ? 5.575 -28.445 0.880 1.00 48.69 116 SER A O 1
ATOM 857 N N . GLU A 1 117 ? 6.931 -28.330 2.669 1.00 46.72 117 GLU A N 1
ATOM 858 C CA . GLU A 1 117 ? 8.057 -29.146 2.184 1.00 46.72 117 GLU A CA 1
ATOM 859 C C . GLU A 1 117 ? 8.686 -29.851 3.387 1.00 46.72 117 GLU A C 1
ATOM 861 O O . GLU A 1 117 ? 8.807 -29.195 4.451 1.00 46.72 117 GLU A O 1
#

Organism: NCBI:txid1437606

Foldseek 3Di:
DDDDDDDDDPDDDPPDPPDPPDPQQWAFEWEAAPVGTDDTDIFQWKWFAFPVGIDIGGRPDDWDKTKGAFDKIWTQHPVRDIKIKGAHIDMWTDDPRYIYHYGNDIDIDDPPDPPDD

InterPro domains:
  IPR001469 ATP synthase, F1 complex, delta/epsilon subunit [PTHR13822] (19-109)
  IPR001469 ATP synthase, F1 complex, delta/epsilon subunit [cd12152] (27-113)
  IPR020546 ATP synthase, F1 complex, delta/epsilon subunit, N-terminal [PF02823] (27-105)
  IPR036771 F0F1 ATP synthase delta/epsilon subunit, N-terminal [G3DSA:2.60.15.10] (20-117)
  IPR036771 F0F1 ATP synthase delta/epsilon subunit, N-terminal [SSF51344] (26-105)

Secondary structure (DSSP, 8-state):
----------PPP---------GGG-EEEEEEESSSEEEEEEEEEEEEEETTEEEEE-TTPPPEEEEEPSEEEEEEETTS-EEEEEE-SEEEEEETTEEEEEES-EEEE-TTSSS--

Sequence (117 aa):
MADNVEFSQKAQPASAQAGSASSDGLLDVNVVAADRPLWHGKARSATIPATSGGMGILPQHEPILTVLEKGRVTIVELDGTRRSFMVDDGFASFDSNRLTVAVERGEELNASQNASE

Radius of gyration: 24.18 Å; chains: 1; bounding box: 81×64×44 Å

pLDDT: mean 83.88, std 20.35, range [39.16, 98.25]